Protein AF-A0A972WLG6-F1 (afdb_monomer)

Foldseek 3Di:
DDDDDDDVVVVVVVVVVVVVVVVVVVCCVVVVDDPVRVVVVVVVVVVVVVVVVVPDDPPDDDDDD

pLDDT: mean 81.73, std 11.87, range [46.5, 94.94]

Sequence (65 aa):
MTAEIVNLNKFRKRLNRDTKDRQAQINRLKFGQTKAEKRRQEYEAQRDAKILSGKQLEDDPPEGA

Radius of gyration: 24.85 Å; Cα contacts (8 Å, |Δi|>4): 3; chains: 1; bounding box: 47×46×61 Å

Secondary structure (DSSP, 8-state):
-------HHHHHHHHHHHHHHHHHHHHHHHHSS-HHHHHHHHHHHHHHHHHHHTT----------

Solvent-accessible surface area (backbone atoms only — not comparable to full-atom values): 4093 Å² total; per-residue (Å²): 137,84,84,80,89,72,61,62,68,64,50,52,54,48,52,56,48,54,53,50,52,53,50,49,52,53,44,45,62,68,69,65,53,50,77,66,56,52,52,49,52,52,50,51,51,51,51,51,49,53,54,48,64,75,62,63,74,78,94,66,88,82,76,93,128

Structure (mmCIF, N/CA/C/O backbone):
data_AF-A0A972WLG6-F1
#
_entry.id   AF-A0A972WLG6-F1
#
loop_
_atom_site.group_PDB
_atom_site.id
_atom_site.type_symbol
_atom_site.label_atom_id
_atom_site.label_alt_id
_atom_site.label_comp_id
_atom_site.label_asym_id
_atom_site.label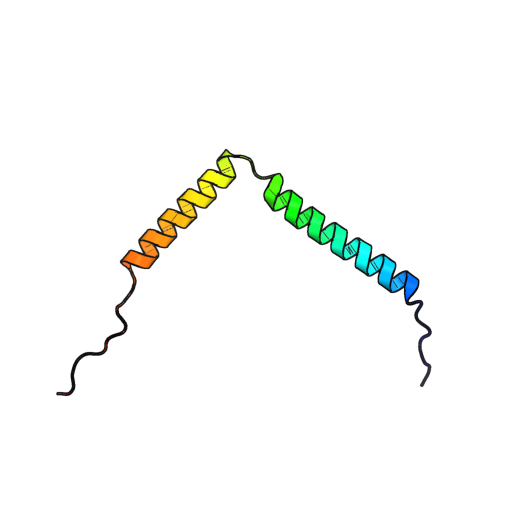_entity_id
_atom_site.label_seq_id
_atom_site.pdbx_PDB_ins_code
_atom_site.Cartn_x
_atom_site.Cartn_y
_atom_site.Cartn_z
_atom_site.occupancy
_atom_site.B_iso_or_equiv
_atom_site.auth_seq_id
_atom_site.auth_comp_id
_atom_site.auth_asym_id
_atom_site.auth_atom_id
_atom_site.pdbx_PDB_model_num
ATOM 1 N N . MET A 1 1 ? 7.457 -33.389 -29.084 1.00 46.50 1 MET A N 1
ATOM 2 C CA . MET A 1 1 ? 7.216 -32.409 -28.002 1.00 46.50 1 MET A CA 1
ATOM 3 C C . MET A 1 1 ? 8.316 -31.365 -28.071 1.00 46.50 1 MET A C 1
ATOM 5 O O . MET A 1 1 ? 9.477 -31.728 -27.947 1.00 46.50 1 MET A O 1
ATOM 9 N N . THR A 1 2 ? 7.982 -30.113 -28.369 1.00 47.16 2 THR A N 1
ATOM 10 C CA . THR A 1 2 ? 8.956 -29.023 -28.523 1.00 47.16 2 THR A CA 1
ATOM 11 C C . THR A 1 2 ? 9.095 -28.278 -27.201 1.00 47.16 2 THR A C 1
ATOM 13 O O . THR A 1 2 ? 8.117 -27.719 -26.712 1.00 47.16 2 THR A O 1
ATOM 16 N N . ALA A 1 3 ? 10.289 -28.288 -26.609 1.00 72.88 3 ALA A N 1
ATOM 17 C CA . ALA A 1 3 ? 10.572 -27.496 -25.419 1.00 72.88 3 ALA A CA 1
ATOM 18 C C . ALA A 1 3 ? 10.629 -26.007 -25.796 1.00 72.88 3 ALA A C 1
ATOM 20 O O . ALA A 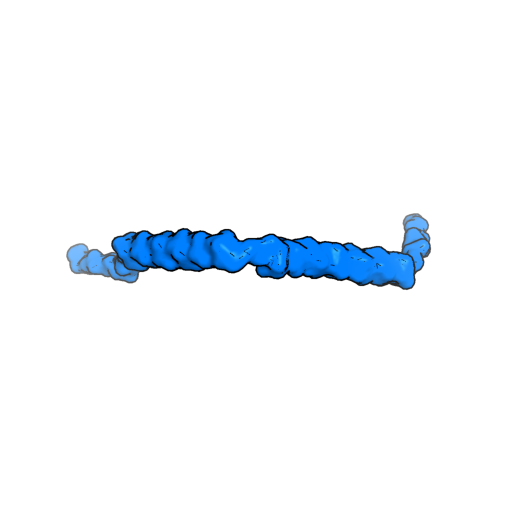1 3 ? 11.400 -25.610 -26.670 1.00 72.88 3 ALA A O 1
ATOM 21 N N . GLU A 1 4 ? 9.804 -25.186 -25.149 1.00 79.94 4 GLU A N 1
ATOM 22 C CA . GLU A 1 4 ? 9.802 -23.740 -25.349 1.00 79.94 4 GLU A CA 1
ATOM 23 C C . GLU A 1 4 ? 10.977 -23.118 -24.580 1.00 79.94 4 GLU A C 1
ATOM 25 O O . GLU A 1 4 ? 11.055 -23.181 -23.351 1.00 79.94 4 GLU A O 1
ATOM 30 N N . ILE A 1 5 ? 11.935 -22.542 -25.308 1.00 81.56 5 ILE A N 1
ATOM 31 C CA . ILE A 1 5 ? 13.118 -21.923 -24.706 1.00 81.56 5 ILE A CA 1
ATOM 32 C C . ILE A 1 5 ? 12.714 -20.554 -24.153 1.00 81.56 5 ILE A C 1
ATOM 34 O O . ILE A 1 5 ? 12.658 -19.554 -24.871 1.00 81.56 5 ILE A O 1
ATOM 38 N N . VAL A 1 6 ? 12.439 -20.502 -22.851 1.00 81.88 6 VAL A N 1
ATOM 39 C CA . VAL A 1 6 ? 12.062 -19.264 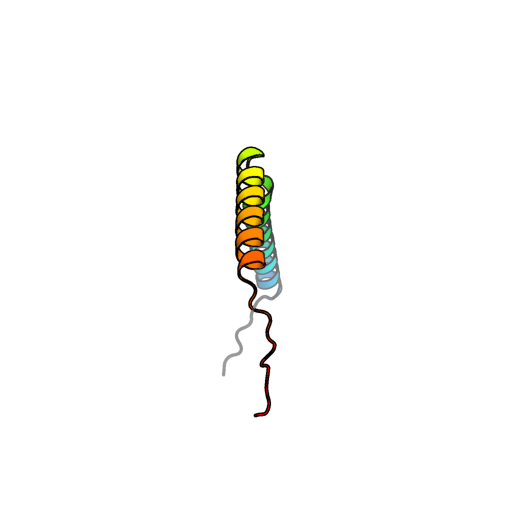-22.160 1.00 81.88 6 VAL A CA 1
ATOM 40 C C . VAL A 1 6 ? 13.277 -18.539 -21.584 1.00 81.88 6 VAL A C 1
ATOM 42 O O . VAL A 1 6 ? 14.152 -19.114 -20.938 1.00 81.88 6 VAL A O 1
ATOM 45 N N . ASN A 1 7 ? 13.326 -17.220 -21.774 1.00 88.56 7 ASN A N 1
ATOM 46 C CA . ASN A 1 7 ? 14.381 -16.395 -21.196 1.00 88.56 7 ASN A CA 1
ATOM 47 C C . ASN A 1 7 ? 14.061 -16.054 -19.729 1.00 88.56 7 ASN A C 1
ATOM 49 O O . ASN A 1 7 ? 13.291 -15.132 -19.436 1.00 88.56 7 ASN A O 1
ATOM 53 N N . LEU A 1 8 ? 14.717 -16.761 -18.807 1.00 89.94 8 LEU A N 1
ATOM 54 C CA . LEU A 1 8 ? 14.542 -16.585 -17.362 1.00 89.94 8 LEU A CA 1
ATOM 55 C C . LEU A 1 8 ? 14.860 -15.161 -16.878 1.00 89.94 8 LEU A C 1
ATOM 57 O O . LEU A 1 8 ? 14.219 -14.665 -15.951 1.00 89.94 8 LEU A O 1
ATOM 61 N N . ASN A 1 9 ? 15.798 -14.457 -17.517 1.00 92.50 9 ASN A N 1
ATOM 62 C CA . ASN A 1 9 ? 16.132 -13.082 -17.137 1.00 92.50 9 ASN A CA 1
ATOM 63 C C . ASN A 1 9 ? 14.989 -12.114 -17.461 1.00 92.50 9 ASN A C 1
ATOM 65 O O . ASN A 1 9 ? 14.675 -11.241 -16.649 1.00 92.50 9 ASN A O 1
ATOM 69 N N . LYS A 1 10 ? 14.337 -12.272 -18.622 1.00 91.25 10 LYS A N 1
ATOM 70 C CA . LYS A 1 10 ? 13.148 -11.479 -18.981 1.00 91.25 10 LYS A CA 1
ATOM 71 C C . LYS A 1 10 ? 11.992 -11.760 -18.020 1.00 91.25 10 LYS A C 1
ATOM 73 O O . LYS A 1 10 ? 11.345 -10.814 -17.571 1.00 91.25 10 LYS A O 1
ATOM 78 N N . PHE A 1 11 ? 11.786 -13.025 -17.655 1.00 91.38 11 PHE A N 1
ATOM 79 C CA . PHE A 1 11 ? 10.762 -13.423 -16.689 1.00 91.38 11 PHE A CA 1
ATOM 80 C C . PHE A 1 11 ? 10.994 -12.793 -15.308 1.00 91.38 11 PHE A C 1
ATOM 82 O O . PHE A 1 11 ? 10.116 -12.103 -14.793 1.00 91.38 11 PHE A O 1
ATOM 89 N N . ARG A 1 12 ? 12.205 -12.924 -14.749 1.00 94.31 12 ARG A N 1
ATOM 90 C CA . ARG A 1 12 ? 12.565 -12.311 -13.457 1.00 94.31 12 ARG A CA 1
ATOM 91 C C . ARG A 1 12 ? 12.398 -10.792 -13.472 1.00 94.31 12 ARG A C 1
ATOM 93 O O . ARG A 1 12 ? 11.886 -10.220 -12.517 1.00 94.31 12 ARG A O 1
ATOM 100 N N . LYS A 1 13 ? 12.790 -10.126 -14.565 1.00 93.94 13 LYS A N 1
ATOM 101 C CA . LYS A 1 13 ? 12.601 -8.674 -14.716 1.00 93.94 13 LYS A CA 1
ATOM 102 C C . LYS A 1 13 ? 11.125 -8.280 -14.720 1.00 93.94 13 LYS A C 1
ATOM 104 O O . LYS A 1 13 ? 10.795 -7.263 -14.119 1.00 93.94 13 LYS A O 1
ATOM 109 N N . ARG A 1 14 ? 10.258 -9.060 -15.375 1.00 93.25 14 ARG A N 1
ATOM 110 C CA . ARG A 1 14 ? 8.806 -8.835 -15.348 1.00 93.25 14 ARG A CA 1
ATOM 111 C C . ARG A 1 14 ? 8.263 -9.014 -13.934 1.00 93.25 14 ARG A C 1
ATOM 113 O O . ARG A 1 14 ? 7.674 -8.082 -13.408 1.00 93.25 14 ARG A O 1
ATOM 120 N N . LEU A 1 15 ? 8.581 -10.136 -13.289 1.00 94.12 15 LEU A N 1
ATOM 121 C CA . LEU A 1 15 ? 8.147 -10.414 -11.921 1.00 94.12 15 LEU A CA 1
ATOM 122 C C . LEU A 1 15 ? 8.557 -9.294 -10.953 1.00 94.12 15 LEU A C 1
ATOM 124 O O . LEU A 1 15 ? 7.736 -8.827 -10.174 1.00 94.12 15 LEU A O 1
ATOM 128 N N . ASN A 1 16 ? 9.797 -8.809 -11.047 1.00 94.94 16 ASN A N 1
ATOM 129 C CA . ASN A 1 16 ? 10.294 -7.718 -10.207 1.00 94.94 16 ASN A CA 1
ATOM 130 C C . ASN A 1 16 ? 9.601 -6.370 -10.459 1.00 94.94 16 ASN A C 1
ATOM 132 O O . ASN A 1 16 ? 9.581 -5.527 -9.565 1.00 94.94 16 ASN A O 1
ATOM 136 N N . ARG A 1 17 ? 9.092 -6.120 -11.670 1.00 93.94 17 ARG A N 1
ATOM 137 C CA . ARG A 1 17 ? 8.284 -4.924 -11.953 1.00 93.94 17 ARG A CA 1
ATOM 138 C C . ARG A 1 17 ? 6.896 -5.082 -11.345 1.00 93.94 17 ARG A C 1
ATOM 140 O O . ARG A 1 17 ? 6.490 -4.227 -10.569 1.00 93.94 17 ARG A O 1
ATOM 147 N N . ASP A 1 18 ? 6.256 -6.224 -11.575 1.00 93.50 18 ASP A N 1
ATOM 148 C CA . ASP A 1 18 ? 4.919 -6.508 -11.053 1.00 93.50 18 ASP A CA 1
ATOM 149 C C . ASP A 1 18 ? 4.880 -6.462 -9.517 1.00 93.50 18 ASP A C 1
ATOM 151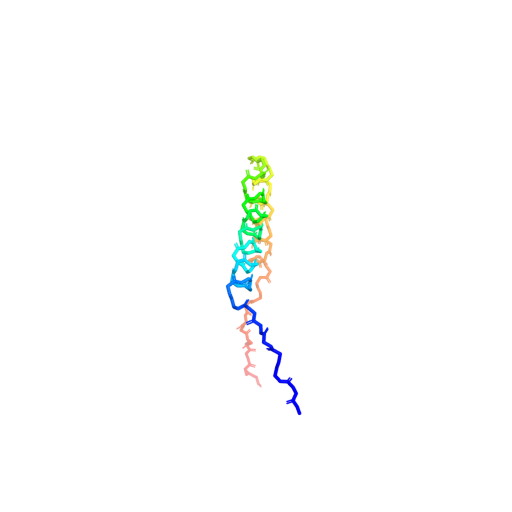 O O . ASP A 1 18 ? 3.944 -5.924 -8.927 1.00 93.50 18 ASP A O 1
ATOM 155 N N . THR A 1 19 ? 5.902 -6.995 -8.836 1.00 93.00 19 THR A N 1
ATOM 156 C CA . THR A 1 19 ? 5.982 -6.927 -7.367 1.00 93.00 19 THR A CA 1
ATOM 157 C C . THR A 1 19 ? 6.144 -5.495 -6.867 1.00 93.00 19 THR A C 1
ATOM 159 O O . THR A 1 19 ? 5.480 -5.114 -5.902 1.00 93.00 19 THR A O 1
ATOM 162 N N . LYS A 1 20 ? 6.970 -4.680 -7.534 1.00 92.38 20 LYS A N 1
ATOM 163 C CA . LYS A 1 20 ? 7.128 -3.256 -7.207 1.00 92.38 20 LYS A CA 1
ATOM 164 C C . LYS A 1 20 ? 5.836 -2.477 -7.427 1.00 92.38 20 LYS A C 1
ATOM 166 O O . LYS A 1 20 ? 5.470 -1.683 -6.564 1.00 92.38 20 LYS A O 1
ATOM 171 N N . ASP A 1 21 ? 5.122 -2.739 -8.516 1.00 91.12 21 ASP A N 1
ATOM 172 C CA . ASP A 1 21 ? 3.861 -2.063 -8.821 1.00 91.12 21 ASP A CA 1
ATOM 173 C C . ASP A 1 21 ? 2.767 -2.424 -7.812 1.00 91.12 21 ASP A C 1
ATOM 175 O O . ASP A 1 21 ? 2.084 -1.530 -7.302 1.00 91.12 21 ASP A O 1
ATOM 179 N N . ARG A 1 22 ? 2.655 -3.705 -7.431 1.00 91.56 22 ARG A N 1
ATOM 180 C CA . ARG A 1 22 ? 1.762 -4.136 -6.340 1.00 91.56 22 ARG A CA 1
ATOM 181 C C . ARG A 1 22 ? 2.116 -3.450 -5.024 1.00 91.56 22 ARG A C 1
ATOM 183 O O . ARG A 1 22 ? 1.233 -2.916 -4.356 1.00 91.56 22 ARG A O 1
ATOM 190 N N . GLN A 1 23 ? 3.400 -3.400 -4.669 1.00 89.31 23 GLN A N 1
ATOM 191 C CA . GLN A 1 23 ? 3.830 -2.733 -3.441 1.00 89.31 23 GLN A CA 1
ATOM 192 C C . GLN A 1 23 ? 3.527 -1.229 -3.475 1.00 89.31 23 GLN A C 1
ATOM 194 O O . GLN A 1 23 ? 3.078 -0.667 -2.477 1.00 89.31 23 GLN A O 1
ATOM 199 N N . ALA A 1 24 ? 3.709 -0.574 -4.622 1.00 85.75 24 ALA A N 1
ATOM 200 C CA . ALA A 1 24 ? 3.372 0.833 -4.807 1.00 85.75 24 ALA A CA 1
ATOM 201 C C . ALA A 1 24 ? 1.859 1.087 -4.707 1.00 85.75 24 ALA A C 1
ATOM 203 O O . ALA A 1 24 ? 1.447 2.113 -4.172 1.00 85.75 24 ALA A O 1
ATOM 204 N N . GLN A 1 25 ? 1.012 0.173 -5.189 1.00 85.81 25 GLN A N 1
ATOM 205 C CA . GLN A 1 25 ? -0.441 0.246 -4.987 1.00 85.81 25 GLN A CA 1
ATOM 206 C C . GLN A 1 25 ? -0.805 0.120 -3.504 1.00 85.81 25 GLN A C 1
ATOM 208 O O . GLN A 1 25 ? -1.516 0.977 -2.984 1.00 85.81 25 GLN A O 1
ATOM 213 N N . ILE A 1 26 ? -0.247 -0.870 -2.799 1.00 86.56 26 ILE A N 1
ATOM 214 C CA . ILE A 1 26 ? -0.445 -1.040 -1.350 1.00 86.56 26 ILE A CA 1
ATOM 215 C C . ILE A 1 26 ? -0.004 0.217 -0.593 1.00 86.56 26 ILE A C 1
ATOM 217 O O . ILE A 1 26 ? -0.721 0.705 0.277 1.00 86.56 26 ILE A O 1
ATOM 221 N N . ASN A 1 27 ? 1.154 0.774 -0.941 1.00 86.56 27 ASN A N 1
ATOM 222 C CA . ASN A 1 27 ? 1.668 1.984 -0.312 1.00 86.56 27 ASN A CA 1
ATOM 223 C C . ASN A 1 27 ? 0.799 3.207 -0.636 1.00 86.56 27 ASN A C 1
ATOM 225 O O . ASN A 1 27 ? 0.535 3.996 0.260 1.00 86.56 27 ASN A O 1
ATOM 229 N N . ARG A 1 28 ? 0.285 3.358 -1.862 1.00 84.31 28 ARG A N 1
ATOM 230 C CA . ARG A 1 28 ? -0.672 4.431 -2.189 1.00 84.31 28 ARG A CA 1
ATOM 231 C C . ARG A 1 28 ? -1.951 4.327 -1.368 1.00 84.31 28 ARG A C 1
ATOM 233 O O . ARG A 1 28 ? -2.421 5.339 -0.870 1.00 84.31 28 ARG A O 1
ATOM 240 N N . LEU A 1 29 ? -2.472 3.121 -1.167 1.00 83.19 29 LEU A N 1
ATOM 241 C CA . LEU A 1 29 ? -3.643 2.916 -0.314 1.00 83.19 29 LEU A CA 1
ATOM 242 C C . LEU A 1 29 ? -3.340 3.212 1.160 1.00 83.19 29 LEU A C 1
ATOM 244 O O . LEU A 1 29 ? -4.172 3.792 1.842 1.00 83.19 29 LEU A O 1
ATOM 248 N N . LYS A 1 30 ? -2.153 2.844 1.656 1.00 80.31 30 LYS A N 1
ATOM 249 C CA . LYS A 1 30 ? -1.769 3.045 3.065 1.00 80.31 30 LYS A CA 1
ATOM 250 C C . LYS A 1 30 ? -1.361 4.482 3.393 1.00 80.31 30 L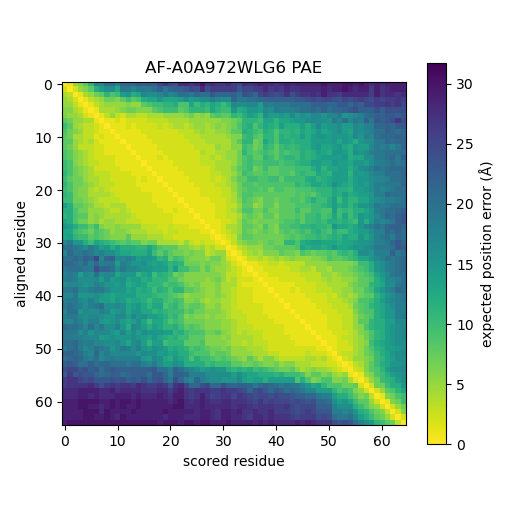YS A C 1
ATOM 252 O O . LYS A 1 30 ? -1.668 4.969 4.474 1.00 80.31 30 LYS A O 1
ATOM 257 N N . PHE A 1 31 ? -0.639 5.136 2.488 1.00 78.75 31 PHE A N 1
ATOM 258 C CA . PHE A 1 31 ? -0.022 6.449 2.703 1.00 78.75 31 PHE A CA 1
ATOM 259 C C . PHE A 1 31 ? -0.727 7.584 1.952 1.00 78.75 31 PHE A C 1
ATOM 261 O O . PHE A 1 31 ? -0.449 8.745 2.227 1.00 78.75 31 PHE A O 1
ATOM 268 N N . GLY A 1 32 ? -1.629 7.272 1.018 1.00 76.00 32 GLY A N 1
ATOM 269 C CA . GLY A 1 32 ? -2.496 8.250 0.355 1.00 76.00 32 GLY A CA 1
ATOM 270 C C . GLY A 1 32 ? -3.786 8.547 1.120 1.00 76.00 32 GLY A C 1
ATOM 271 O O . GLY A 1 32 ? -4.495 9.479 0.758 1.00 76.00 32 GLY A O 1
ATOM 272 N N . GLN A 1 33 ? -4.087 7.787 2.177 1.00 79.56 33 GLN A N 1
ATOM 273 C CA . GLN A 1 33 ? -5.191 8.102 3.077 1.00 79.56 33 GLN A CA 1
ATOM 274 C C . GLN A 1 33 ? -4.876 9.358 3.884 1.00 79.56 33 GLN A C 1
ATOM 276 O O . GLN A 1 33 ? -3.801 9.508 4.473 1.00 79.56 33 GLN A O 1
ATOM 281 N N . THR A 1 34 ? -5.849 10.253 3.960 1.00 76.00 34 THR A N 1
ATOM 282 C CA . THR A 1 34 ? -5.769 11.422 4.829 1.00 76.00 34 THR A CA 1
ATOM 283 C C . THR A 1 34 ? -5.902 11.006 6.298 1.00 76.00 34 THR A C 1
ATOM 285 O O . THR A 1 34 ? -6.507 9.988 6.645 1.00 76.00 34 THR A O 1
ATOM 288 N N . LYS A 1 35 ? -5.380 11.832 7.215 1.00 75.19 35 LYS A N 1
ATOM 289 C CA . LYS A 1 35 ? -5.508 11.600 8.668 1.00 75.19 35 LYS A CA 1
ATOM 290 C C . LYS A 1 35 ? -6.973 11.460 9.114 1.00 75.19 35 LYS A C 1
ATOM 292 O O . LYS A 1 35 ? -7.249 10.749 10.077 1.00 75.19 35 LYS A O 1
ATOM 297 N N . ALA A 1 36 ? -7.893 12.141 8.430 1.00 78.81 36 ALA A N 1
ATOM 298 C CA . ALA A 1 36 ? -9.326 12.074 8.700 1.00 78.81 36 ALA A CA 1
ATOM 299 C C . ALA A 1 36 ? -9.919 10.707 8.324 1.00 78.81 36 ALA A C 1
ATOM 301 O O . ALA A 1 36 ? -10.639 10.116 9.125 1.00 78.81 36 ALA A O 1
ATOM 302 N N . GLU A 1 37 ? -9.570 10.172 7.153 1.00 80.56 37 GLU A N 1
ATOM 303 C CA . GLU A 1 37 ? -10.040 8.859 6.690 1.00 80.56 37 GLU A CA 1
ATOM 304 C C . GLU A 1 37 ? -9.520 7.724 7.568 1.00 80.56 37 GLU A C 1
ATOM 306 O O . GLU A 1 37 ? -10.295 6.851 7.956 1.00 80.56 37 GLU A O 1
ATOM 311 N N . LYS A 1 38 ? -8.241 7.780 7.959 1.00 83.12 38 LYS A N 1
ATOM 312 C CA . LYS A 1 38 ? -7.654 6.798 8.878 1.00 83.12 38 LYS A CA 1
ATOM 313 C C . LYS A 1 38 ? -8.389 6.768 10.223 1.00 83.12 38 LYS A C 1
ATOM 315 O O . LYS A 1 38 ? -8.764 5.702 10.695 1.00 83.12 38 LYS A O 1
ATOM 320 N N . ARG A 1 39 ? -8.654 7.939 10.816 1.00 83.88 39 ARG A N 1
ATOM 321 C CA . ARG A 1 39 ? -9.413 8.045 12.076 1.00 83.88 39 ARG A CA 1
ATOM 322 C C . ARG A 1 39 ? -10.843 7.531 11.940 1.00 83.88 39 ARG A C 1
ATOM 324 O O . ARG A 1 39 ? -11.350 6.915 12.872 1.00 83.88 39 ARG A O 1
ATOM 331 N N . ARG A 1 40 ? -11.493 7.782 10.798 1.00 86.00 40 ARG A N 1
ATOM 332 C CA . ARG A 1 40 ? -12.839 7.267 10.527 1.00 86.00 40 ARG A CA 1
ATOM 333 C C . ARG A 1 40 ? -12.840 5.738 10.498 1.00 86.00 40 ARG A C 1
ATOM 335 O O . ARG A 1 40 ? -13.650 5.141 11.194 1.00 86.00 40 ARG A O 1
ATOM 342 N N . GLN A 1 41 ? -11.892 5.127 9.784 1.00 86.56 41 GLN A N 1
ATOM 343 C CA . GLN A 1 41 ? -11.739 3.667 9.751 1.00 86.56 41 GLN A CA 1
ATOM 344 C C . GLN A 1 41 ? -11.437 3.082 11.136 1.00 86.56 41 GLN A C 1
ATOM 346 O O . GLN A 1 41 ? -12.020 2.072 11.512 1.00 86.56 41 GLN A O 1
ATOM 351 N N . GLU A 1 42 ? -10.561 3.717 11.920 1.00 86.94 42 GLU A N 1
ATOM 352 C CA . GLU A 1 42 ? -10.267 3.284 13.293 1.00 86.94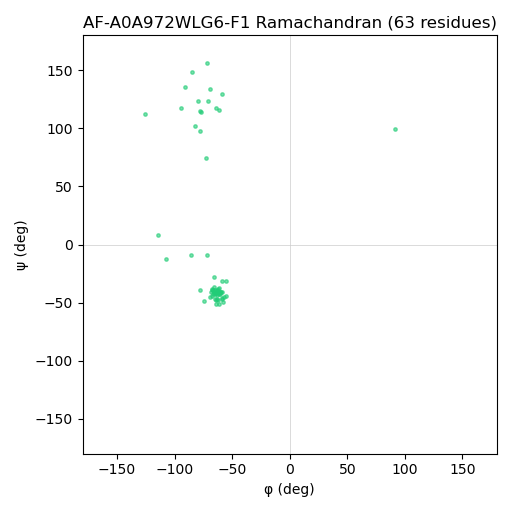 42 GLU A CA 1
ATOM 353 C C . GLU A 1 42 ? -11.511 3.340 14.190 1.00 86.94 42 GLU A C 1
ATOM 355 O O . GLU A 1 42 ? -11.747 2.421 14.974 1.00 86.94 42 GLU A O 1
ATOM 360 N N . TYR A 1 43 ? -12.318 4.396 14.074 1.00 91.19 43 TYR A N 1
ATOM 361 C CA . TYR A 1 43 ? -13.559 4.532 14.834 1.00 91.19 43 TYR A CA 1
ATOM 362 C C . TYR A 1 43 ? -14.612 3.501 14.412 1.00 91.19 43 TYR A C 1
ATOM 364 O O . TYR A 1 43 ? -15.236 2.881 15.273 1.00 91.19 43 TYR A O 1
ATOM 372 N N . GLU A 1 44 ? -14.785 3.287 13.106 1.00 90.38 44 GLU A N 1
ATOM 373 C CA . GLU A 1 44 ? -15.666 2.251 12.554 1.00 90.38 44 GLU A CA 1
ATOM 374 C C . GLU A 1 44 ? -15.250 0.863 13.060 1.00 90.38 44 GLU A C 1
ATOM 376 O O . GLU A 1 44 ? -16.068 0.161 13.652 1.00 90.38 44 GLU A O 1
ATOM 381 N N . ALA A 1 45 ? -13.961 0.520 12.967 1.00 90.50 45 ALA A N 1
ATOM 382 C CA . ALA A 1 45 ? -13.429 -0.750 13.457 1.00 90.50 45 ALA A CA 1
ATOM 383 C C . ALA A 1 45 ? -13.632 -0.933 14.971 1.00 90.50 45 ALA A C 1
ATOM 385 O O . ALA A 1 45 ? -14.002 -2.016 15.420 1.00 90.50 45 ALA A O 1
ATOM 386 N N . GLN A 1 46 ? -13.433 0.118 15.772 1.00 90.25 46 GLN A N 1
ATOM 387 C CA . GLN A 1 46 ? -13.698 0.068 17.214 1.00 90.25 46 GLN A CA 1
ATOM 388 C C . GLN A 1 46 ? -15.183 -0.114 17.526 1.00 90.25 46 GLN A C 1
ATOM 390 O O . GLN A 1 46 ? -15.531 -0.850 18.450 1.00 90.25 46 GLN A O 1
ATOM 395 N N . ARG A 1 47 ? -16.067 0.561 16.785 1.00 91.12 47 ARG A N 1
ATOM 396 C CA . ARG A 1 47 ? -17.514 0.413 16.951 1.00 91.12 47 ARG A CA 1
ATOM 397 C C . ARG A 1 47 ? -17.940 -1.015 16.633 1.00 91.12 47 ARG A C 1
ATOM 399 O O . ARG A 1 47 ? -18.662 -1.616 17.422 1.00 91.12 47 ARG A O 1
ATOM 406 N N . ASP A 1 48 ? -17.457 -1.558 15.525 1.00 89.25 48 ASP A N 1
ATOM 407 C CA . ASP A 1 48 ? -17.795 -2.906 15.086 1.00 89.25 48 ASP A CA 1
ATOM 408 C C . ASP A 1 48 ? -17.224 -3.961 16.047 1.00 89.25 48 ASP A C 1
ATOM 410 O O . ASP A 1 48 ? -17.931 -4.902 16.402 1.00 89.25 48 ASP A O 1
ATOM 414 N N . ALA A 1 49 ? -16.012 -3.755 16.578 1.00 88.62 49 ALA A N 1
ATOM 415 C CA . ALA A 1 49 ? -15.439 -4.604 17.624 1.00 88.62 49 ALA A CA 1
ATOM 416 C C . ALA A 1 49 ? -16.284 -4.603 18.909 1.00 88.62 49 ALA A C 1
ATOM 418 O O . ALA A 1 49 ? -16.533 -5.665 19.472 1.00 88.62 49 ALA A O 1
ATOM 419 N N . LYS A 1 50 ? -16.774 -3.434 19.348 1.00 87.12 50 LYS A N 1
ATOM 420 C CA . LYS A 1 50 ? -17.678 -3.328 20.509 1.00 87.12 50 LYS A CA 1
ATOM 421 C C . LYS A 1 50 ? -19.026 -4.002 20.265 1.00 87.12 50 LYS A C 1
ATOM 423 O O . LYS A 1 50 ? -19.577 -4.629 21.166 1.00 87.12 50 LYS A O 1
ATOM 428 N N . ILE A 1 51 ? -19.571 -3.865 19.056 1.00 87.69 51 ILE A N 1
ATOM 429 C CA . ILE A 1 51 ? -20.810 -4.547 18.666 1.00 87.69 51 ILE A CA 1
ATOM 430 C C . ILE A 1 51 ? -20.598 -6.062 18.684 1.00 87.69 51 ILE A C 1
ATOM 432 O O . ILE A 1 51 ? -21.458 -6.782 19.180 1.00 87.69 51 ILE A O 1
ATOM 436 N N . LEU A 1 52 ? -19.470 -6.537 18.156 1.00 85.69 52 LEU A N 1
ATOM 437 C CA . LEU A 1 52 ? -19.135 -7.955 18.122 1.00 85.69 52 LEU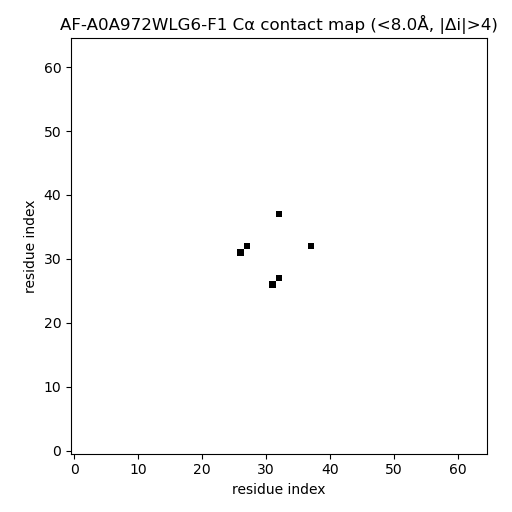 A CA 1
ATOM 438 C C . LEU A 1 52 ? -18.938 -8.519 19.532 1.00 85.69 52 LEU A C 1
ATOM 440 O O . LEU A 1 52 ? -19.530 -9.546 19.843 1.00 85.69 52 LEU A O 1
ATOM 444 N N . SER A 1 53 ? -18.178 -7.839 20.397 1.00 79.81 53 SER A N 1
ATOM 445 C CA . SER A 1 53 ? -17.974 -8.282 21.783 1.00 79.81 53 SER A CA 1
ATOM 446 C C . SER A 1 53 ? -19.284 -8.331 22.570 1.00 79.81 53 SER A C 1
ATOM 448 O O . SER A 1 53 ? -19.500 -9.252 23.340 1.00 79.81 53 SER A O 1
ATOM 450 N N . GLY A 1 54 ? -20.195 -7.377 22.346 1.00 80.31 54 GLY A N 1
ATOM 451 C CA . GLY A 1 54 ? -21.522 -7.392 22.973 1.00 80.31 54 GLY A CA 1
ATOM 452 C C . GLY A 1 54 ? -22.469 -8.470 22.431 1.00 80.31 54 GLY A C 1
ATOM 453 O O . GLY A 1 54 ? -23.548 -8.657 22.983 1.00 80.31 54 GLY A O 1
ATOM 454 N N . LYS A 1 55 ? 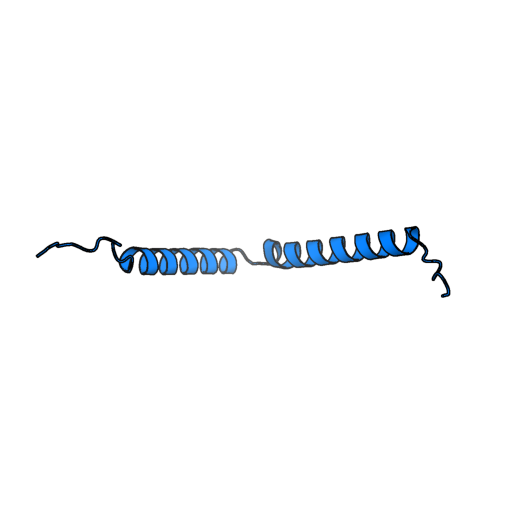-22.091 -9.149 21.343 1.00 79.88 55 LYS A N 1
ATOM 455 C CA . LYS A 1 55 ? -22.850 -10.232 20.703 1.00 79.88 55 LYS A CA 1
ATOM 456 C C . LYS A 1 55 ? -22.131 -11.580 20.780 1.00 79.88 55 LYS A C 1
ATOM 458 O O . LYS A 1 55 ? -22.574 -12.518 20.121 1.00 79.88 55 LYS A O 1
ATOM 463 N N . GLN A 1 56 ? -21.030 -11.679 21.528 1.00 74.06 56 GLN A N 1
ATOM 464 C CA . GLN A 1 56 ? -20.403 -12.969 21.789 1.00 74.06 56 GLN A CA 1
ATOM 465 C C . GLN A 1 56 ? -21.386 -13.826 22.587 1.00 74.06 56 GLN A C 1
ATOM 467 O O . GLN A 1 56 ? -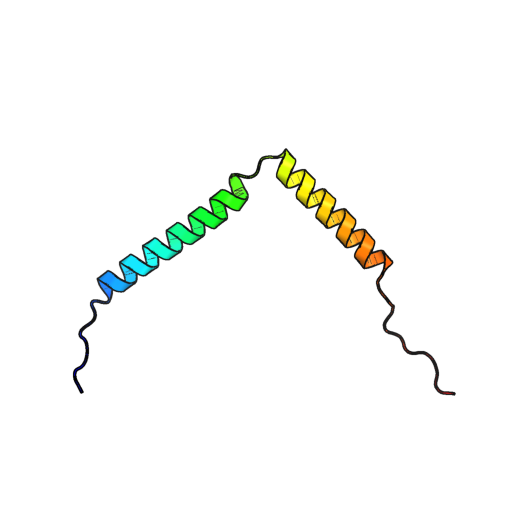21.817 -13.448 23.673 1.00 74.06 56 GLN A O 1
ATOM 472 N N . LEU A 1 57 ? -21.790 -14.942 21.986 1.00 72.56 57 LEU A N 1
ATOM 473 C CA . LEU A 1 57 ? -22.473 -16.016 22.683 1.00 72.56 57 LEU A CA 1
ATOM 474 C C . LEU A 1 57 ? -21.369 -16.808 23.390 1.00 72.56 57 LEU A C 1
ATOM 476 O O . LEU A 1 57 ? -20.408 -17.211 22.737 1.00 72.56 57 LEU A O 1
ATOM 480 N N . GLU A 1 58 ? -21.463 -16.962 24.708 1.00 69.06 58 GLU A N 1
ATOM 481 C CA . GLU A 1 58 ? -20.631 -17.929 25.426 1.00 69.06 58 GLU A CA 1
ATOM 482 C C . GLU A 1 58 ? -20.991 -19.314 24.861 1.00 69.06 58 GLU A C 1
ATOM 484 O O . GLU A 1 58 ? -22.145 -19.738 24.956 1.00 69.06 58 GLU A O 1
ATOM 489 N N . ASP A 1 59 ? -20.037 -19.983 24.207 1.00 67.25 59 ASP A N 1
ATOM 490 C CA . ASP A 1 59 ? -20.172 -21.387 23.810 1.00 67.25 59 ASP A CA 1
ATOM 491 C C . ASP A 1 59 ? -20.048 -22.255 25.072 1.00 67.25 59 ASP A C 1
ATOM 493 O O . ASP A 1 59 ? -19.030 -22.902 25.294 1.00 67.25 59 ASP A O 1
ATOM 497 N N . ASP A 1 60 ? -21.089 -22.264 25.900 1.00 62.69 60 ASP A N 1
ATOM 498 C CA . ASP A 1 60 ? -21.299 -23.298 26.909 1.00 62.69 60 ASP A CA 1
ATOM 499 C C . ASP A 1 60 ? -22.703 -23.878 26.704 1.00 62.69 60 ASP A C 1
ATOM 501 O O . ASP A 1 60 ? -23.694 -23.173 26.912 1.00 62.69 60 ASP A O 1
ATOM 505 N N . PRO A 1 61 ? -22.839 -25.150 26.283 1.00 61.03 61 PRO A N 1
ATOM 506 C CA . PRO A 1 61 ? -24.087 -25.870 26.454 1.00 61.03 61 PRO A CA 1
ATOM 507 C C . PRO A 1 61 ? -24.182 -26.312 27.922 1.00 61.03 61 PRO A C 1
ATOM 509 O O . PRO A 1 61 ? -23.381 -27.153 28.346 1.00 61.03 61 PRO A O 1
ATOM 512 N N . PRO A 1 62 ? -25.137 -25.806 28.723 1.00 64.00 62 PRO A N 1
ATOM 513 C CA . PRO A 1 62 ? -25.413 -26.410 30.004 1.00 64.00 62 PRO A CA 1
ATOM 514 C C . PRO A 1 62 ? -26.394 -27.579 29.824 1.00 64.00 62 PRO A C 1
ATOM 516 O O . PRO A 1 62 ? -27.285 -27.559 28.978 1.00 64.00 62 PRO A O 1
ATOM 519 N N . GLU A 1 63 ? -26.209 -28.549 30.713 1.00 53.72 63 GLU A N 1
ATOM 520 C CA . GLU A 1 63 ? -27.180 -29.541 31.179 1.00 53.72 63 GLU A CA 1
ATOM 521 C C . GLU A 1 63 ? -27.247 -30.882 30.438 1.00 53.72 63 GLU A C 1
ATOM 523 O O . GLU A 1 63 ? -27.949 -31.093 29.452 1.00 53.72 63 GLU A O 1
ATOM 528 N N . GLY A 1 64 ? -26.588 -31.862 31.066 1.00 65.44 64 GLY A N 1
ATOM 529 C CA . GLY A 1 64 ? -27.262 -33.131 31.283 1.00 65.44 64 GLY A CA 1
ATOM 530 C C . GLY A 1 64 ? -28.531 -32.910 32.113 1.00 65.44 64 GLY A C 1
ATOM 531 O O . GLY A 1 64 ? -28.481 -32.276 33.168 1.00 65.44 64 GLY A O 1
ATOM 532 N N . ALA A 1 65 ? -29.632 -33.462 31.613 1.00 48.09 65 ALA A N 1
ATOM 533 C CA . ALA A 1 65 ? -30.883 -33.733 32.307 1.00 48.09 65 ALA A CA 1
ATOM 534 C C . ALA A 1 65 ? -31.307 -35.164 31.955 1.00 48.09 65 ALA A C 1
ATOM 536 O O . ALA A 1 65 ? -31.144 -35.541 30.769 1.00 48.09 65 ALA A O 1
#

Mean predicted aligned error: 11.7 Å